Protein AF-A0A376P5Q0-F1 (afdb_monomer_lite)

Structure (mmCIF, N/CA/C/O backbone):
data_AF-A0A376P5Q0-F1
#
_entry.id   AF-A0A376P5Q0-F1
#
loop_
_atom_site.group_PDB
_atom_site.id
_atom_site.type_symbol
_atom_site.label_atom_id
_atom_site.label_alt_id
_atom_site.label_comp_id
_atom_site.label_asym_id
_atom_site.label_entity_id
_atom_site.label_seq_id
_atom_site.pdbx_PDB_ins_code
_atom_site.Cartn_x
_atom_site.Cartn_y
_atom_site.Cartn_z
_atom_site.occupancy
_atom_site.B_iso_or_equiv
_atom_site.auth_seq_id
_atom_site.auth_comp_id
_atom_site.auth_asym_id
_atom_site.auth_atom_id
_atom_site.pdbx_PDB_model_num
ATOM 1 N N . MET A 1 1 ? 7.173 6.753 -36.512 1.00 34.69 1 MET A N 1
ATOM 2 C CA . MET A 1 1 ? 8.205 7.421 -35.690 1.00 34.69 1 MET A CA 1
ATOM 3 C C . MET A 1 1 ? 7.531 7.841 -34.395 1.00 34.69 1 MET A C 1
ATOM 5 O O . MET A 1 1 ? 6.814 8.829 -34.398 1.00 34.69 1 MET A O 1
ATOM 9 N N . VAL A 1 2 ? 7.643 7.032 -33.342 1.00 44.09 2 VAL A N 1
ATOM 10 C CA . VAL A 1 2 ? 7.122 7.380 -32.010 1.00 44.09 2 VAL A CA 1
ATOM 11 C C . VAL A 1 2 ? 8.322 7.852 -31.196 1.00 44.09 2 VAL A C 1
ATOM 13 O O . VAL A 1 2 ? 9.369 7.205 -31.199 1.00 44.09 2 VAL A O 1
ATOM 16 N N . TRP A 1 3 ? 8.213 9.042 -30.620 1.00 37.59 3 TRP A N 1
ATOM 17 C CA . TRP A 1 3 ? 9.294 9.741 -29.933 1.00 37.59 3 TRP A CA 1
ATOM 18 C C . TRP A 1 3 ? 9.699 8.975 -28.657 1.00 37.59 3 TRP A C 1
ATOM 20 O O . TRP A 1 3 ? 8.855 8.716 -27.808 1.00 37.59 3 TRP A O 1
ATOM 30 N N . ARG A 1 4 ? 10.979 8.591 -28.522 1.00 54.56 4 ARG A N 1
ATOM 31 C CA . ARG A 1 4 ? 11.530 7.735 -27.439 1.00 54.56 4 ARG A CA 1
ATOM 32 C C . ARG A 1 4 ? 11.745 8.458 -26.091 1.00 54.56 4 ARG A C 1
ATOM 34 O O . ARG A 1 4 ? 12.689 8.141 -25.376 1.00 54.56 4 ARG A O 1
ATOM 41 N N . GLY A 1 5 ? 10.932 9.458 -25.758 1.00 55.84 5 GLY A N 1
ATOM 42 C CA . GLY A 1 5 ? 11.182 10.331 -24.598 1.00 55.84 5 GLY A CA 1
ATOM 43 C C . GLY A 1 5 ? 10.087 10.360 -23.534 1.00 55.84 5 GLY A C 1
ATOM 44 O O . GLY A 1 5 ? 10.188 11.144 -22.597 1.00 55.84 5 GLY A O 1
ATOM 45 N N . THR A 1 6 ? 9.052 9.523 -23.638 1.00 57.97 6 THR A N 1
ATOM 46 C CA . THR A 1 6 ? 8.038 9.380 -22.581 1.00 57.97 6 THR A CA 1
ATOM 47 C C . THR A 1 6 ? 8.330 8.157 -21.714 1.00 57.97 6 THR A C 1
ATOM 49 O O . THR A 1 6 ? 8.618 7.089 -22.250 1.00 57.97 6 THR A O 1
ATOM 52 N N . CYS A 1 7 ? 8.226 8.287 -20.386 1.00 66.75 7 CYS A N 1
ATOM 53 C CA . CYS A 1 7 ? 8.403 7.198 -19.409 1.00 66.75 7 CYS A CA 1
ATOM 54 C C . CYS A 1 7 ? 7.274 6.140 -19.431 1.00 66.75 7 CYS A C 1
ATOM 56 O O . CYS A 1 7 ? 7.058 5.461 -18.432 1.00 66.75 7 CYS A O 1
ATOM 58 N N . ILE A 1 8 ? 6.523 6.015 -20.526 1.00 75.38 8 ILE A N 1
ATOM 59 C CA . ILE A 1 8 ? 5.395 5.086 -20.679 1.00 75.38 8 ILE A CA 1
ATOM 60 C C . ILE A 1 8 ? 5.895 3.841 -21.417 1.00 75.38 8 ILE A C 1
ATOM 62 O O . ILE A 1 8 ? 6.677 3.970 -22.355 1.00 75.38 8 ILE A O 1
ATOM 66 N N . ILE A 1 9 ? 5.455 2.655 -20.991 1.00 81.19 9 ILE A N 1
ATOM 67 C CA . ILE A 1 9 ? 5.78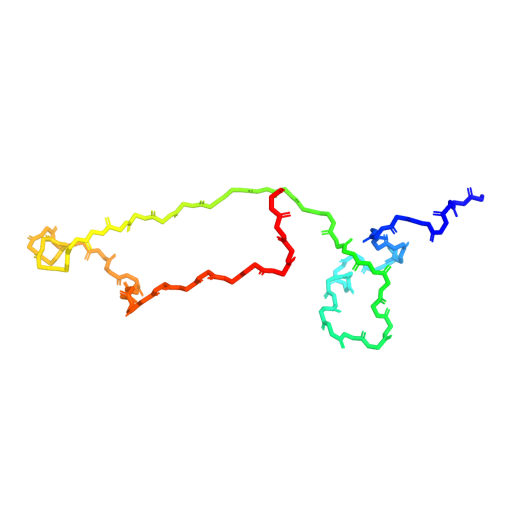4 1.378 -21.643 1.00 81.19 9 ILE A CA 1
ATOM 68 C C . ILE A 1 9 ? 5.418 1.389 -23.137 1.00 81.19 9 ILE A C 1
ATOM 70 O O . ILE A 1 9 ? 4.344 1.855 -23.517 1.00 81.19 9 ILE A O 1
ATOM 74 N N . TYR A 1 10 ? 6.295 0.854 -23.993 1.00 74.81 10 TYR A N 1
ATOM 75 C CA . TYR A 1 10 ? 6.070 0.816 -25.446 1.00 74.81 10 TYR A CA 1
ATOM 76 C C . TYR A 1 10 ? 5.680 -0.575 -25.946 1.00 74.81 10 TYR A C 1
ATOM 78 O O . TYR A 1 10 ? 5.005 -0.700 -26.970 1.00 74.81 10 TYR A O 1
ATOM 86 N N . ARG A 1 11 ? 6.112 -1.626 -25.244 1.00 72.94 11 ARG A N 1
ATOM 87 C CA . ARG A 1 11 ? 5.885 -3.019 -25.634 1.00 72.94 11 ARG A CA 1
ATOM 88 C C . ARG A 1 11 ? 4.488 -3.484 -25.211 1.00 72.94 11 ARG A C 1
ATOM 90 O O . ARG A 1 11 ? 4.298 -4.054 -24.140 1.00 72.94 11 ARG A O 1
ATOM 97 N N . ASN A 1 12 ? 3.499 -3.193 -26.056 1.00 73.06 12 ASN A N 1
ATOM 98 C CA . ASN A 1 12 ? 2.072 -3.408 -25.779 1.00 73.06 12 ASN A CA 1
ATOM 99 C C . ASN A 1 12 ? 1.534 -4.771 -26.269 1.00 73.06 12 ASN A C 1
ATOM 101 O O . ASN A 1 12 ? 0.344 -5.055 -26.175 1.00 73.06 12 ASN A O 1
ATOM 105 N N . ASP A 1 13 ? 2.411 -5.606 -26.814 1.00 79.75 13 ASP A N 1
ATOM 106 C CA . ASP A 1 13 ? 2.131 -6.901 -27.441 1.00 79.75 13 ASP A CA 1
ATOM 107 C C . ASP A 1 13 ? 1.726 -7.993 -26.429 1.00 79.75 13 ASP A C 1
ATOM 109 O O . ASP A 1 13 ? 1.074 -8.968 -26.797 1.00 79.75 13 ASP A O 1
ATOM 113 N N . ASN A 1 14 ? 2.046 -7.810 -25.144 1.00 81.50 14 ASN A N 1
ATOM 114 C CA . ASN A 1 14 ? 1.558 -8.647 -24.046 1.00 81.50 14 ASN A CA 1
ATOM 115 C C . ASN A 1 14 ? 1.180 -7.768 -22.834 1.00 81.50 14 ASN A C 1
ATOM 117 O O . ASN A 1 14 ? 1.994 -7.601 -21.919 1.00 81.50 14 ASN A O 1
ATOM 121 N N . PRO A 1 15 ? -0.037 -7.189 -22.820 1.00 82.19 15 PRO A N 1
ATOM 122 C CA . PRO A 1 15 ? -0.483 -6.262 -21.777 1.00 82.19 15 PRO A CA 1
ATOM 123 C C . PRO A 1 15 ? -0.444 -6.851 -20.361 1.00 82.19 15 PRO A C 1
ATOM 125 O O . PRO A 1 15 ? -0.155 -6.143 -19.400 1.00 82.19 15 PRO A O 1
ATOM 128 N N . GLN A 1 16 ? -0.688 -8.154 -20.212 1.00 83.88 16 GLN A N 1
ATOM 129 C CA . GLN A 1 16 ? -0.679 -8.841 -18.919 1.00 83.88 16 GLN A CA 1
ATOM 130 C C . GLN A 1 16 ? 0.733 -8.924 -18.317 1.00 83.88 16 GLN A C 1
ATOM 132 O O . GLN A 1 16 ? 0.876 -8.965 -17.099 1.00 83.88 16 GLN A O 1
ATOM 137 N N . ALA A 1 17 ? 1.772 -8.902 -19.160 1.00 83.88 17 ALA A N 1
ATOM 138 C CA . ALA A 1 17 ? 3.182 -8.878 -18.761 1.00 83.88 17 ALA A CA 1
ATOM 139 C C . ALA A 1 17 ? 3.814 -7.469 -18.839 1.00 83.88 17 ALA A C 1
ATOM 141 O O . ALA A 1 17 ? 5.042 -7.321 -18.817 1.00 83.88 17 ALA A O 1
ATOM 142 N N . ALA A 1 18 ? 2.997 -6.421 -18.982 1.00 84.31 18 ALA A N 1
ATOM 143 C CA . ALA A 1 18 ? 3.468 -5.042 -19.091 1.00 84.31 18 ALA A CA 1
ATOM 144 C C . ALA A 1 18 ? 3.995 -4.504 -17.746 1.00 84.31 18 ALA A C 1
ATOM 146 O O . ALA A 1 18 ? 5.015 -3.818 -17.706 1.00 84.31 18 ALA A O 1
ATOM 147 N N . SER A 1 19 ? 3.355 -4.863 -16.627 1.00 85.81 19 SER A N 1
ATOM 148 C CA . SER A 1 19 ? 3.832 -4.491 -15.289 1.00 85.81 19 SER A CA 1
ATOM 149 C C . SER A 1 19 ? 4.994 -5.393 -14.870 1.00 85.81 19 SER A C 1
ATOM 151 O O . SER A 1 19 ? 4.788 -6.522 -14.428 1.00 85.81 19 SER A O 1
ATOM 153 N N . ARG A 1 20 ? 6.227 -4.896 -15.030 1.00 85.56 20 ARG A N 1
ATOM 154 C CA . ARG A 1 20 ? 7.472 -5.625 -14.720 1.00 85.56 20 ARG A CA 1
ATOM 155 C C . ARG A 1 20 ? 8.436 -4.831 -13.817 1.00 85.56 20 ARG A C 1
ATOM 157 O O . ARG A 1 20 ? 9.521 -4.440 -14.253 1.00 85.56 20 ARG A O 1
ATOM 164 N N . PRO A 1 21 ? 8.061 -4.529 -12.560 1.00 87.12 21 PRO A N 1
ATOM 165 C CA . PRO A 1 21 ? 8.952 -3.824 -11.641 1.00 87.12 21 PRO A CA 1
ATOM 166 C C . PRO A 1 21 ? 10.300 -4.545 -11.514 1.00 87.12 21 PRO A C 1
ATOM 168 O O . PRO A 1 21 ? 10.332 -5.758 -11.327 1.00 87.12 21 PRO A O 1
ATOM 171 N N . TR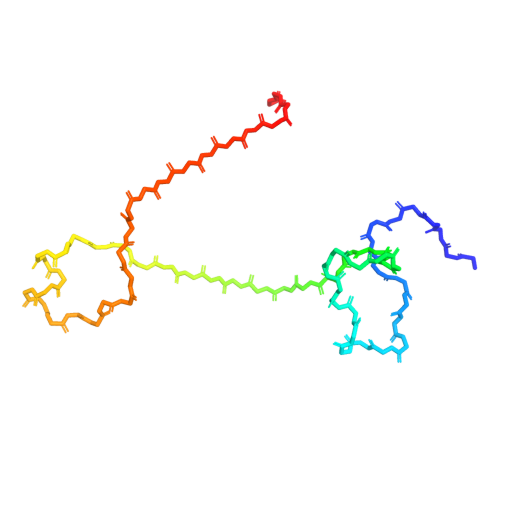P A 1 22 ? 11.401 -3.791 -11.601 1.00 86.06 22 TRP A N 1
ATOM 172 C CA . TRP A 1 22 ? 12.782 -4.277 -11.416 1.00 86.06 22 TRP A CA 1
ATOM 173 C C . TRP A 1 22 ? 13.330 -5.246 -12.473 1.00 86.06 22 TRP A C 1
ATOM 175 O O . TRP A 1 22 ? 14.478 -5.672 -12.354 1.00 86.06 22 TRP A O 1
ATOM 185 N N . ASP A 1 23 ? 12.570 -5.547 -13.526 1.00 88.75 23 ASP A N 1
ATOM 186 C CA . ASP A 1 23 ? 13.062 -6.373 -14.628 1.00 88.75 23 ASP A CA 1
ATOM 187 C C . ASP A 1 23 ? 14.158 -5.648 -15.432 1.00 88.75 23 ASP A C 1
ATOM 189 O O . ASP A 1 23 ? 14.116 -4.425 -15.618 1.00 88.75 23 ASP A O 1
ATOM 193 N N . LYS A 1 24 ? 15.148 -6.403 -15.927 1.00 87.31 24 LYS A N 1
ATOM 194 C CA . LYS A 1 24 ? 16.258 -5.869 -16.733 1.00 87.31 24 LYS A CA 1
ATOM 195 C C . LYS A 1 24 ? 15.769 -5.231 -18.036 1.00 87.31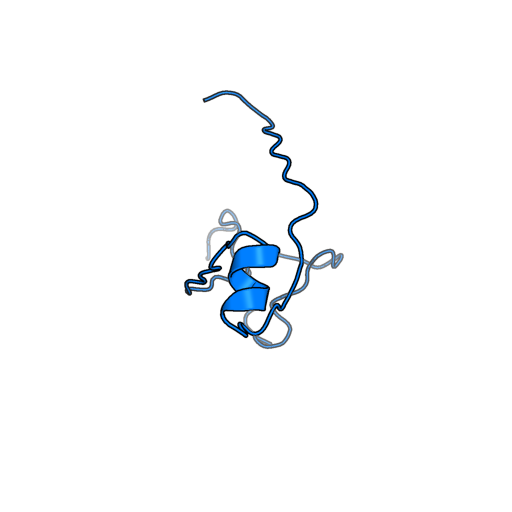 24 LYS A C 1
ATOM 197 O O . LYS A 1 24 ? 16.370 -4.269 -18.507 1.00 87.31 24 LYS A O 1
ATOM 202 N N . GLU A 1 25 ? 14.696 -5.763 -18.606 1.00 85.12 25 GLU A N 1
ATOM 203 C CA . GLU A 1 25 ? 14.057 -5.290 -19.830 1.00 85.12 25 GLU A CA 1
ATOM 204 C C . GLU A 1 25 ? 12.861 -4.365 -19.553 1.00 85.12 25 GLU A C 1
ATOM 206 O O . GLU A 1 25 ? 12.004 -4.195 -20.423 1.00 85.12 25 GLU A O 1
ATOM 211 N N . ARG A 1 26 ? 12.755 -3.768 -18.355 1.00 83.25 26 ARG A N 1
ATOM 212 C CA . ARG A 1 26 ? 11.728 -2.750 -18.083 1.00 83.25 26 ARG A CA 1
ATOM 213 C C . ARG A 1 26 ? 11.922 -1.533 -18.993 1.00 83.25 26 ARG A C 1
ATOM 215 O O . ARG A 1 26 ? 13.021 -0.989 -19.088 1.00 83.25 26 ARG A O 1
ATOM 222 N N . ASP A 1 27 ? 10.847 -1.078 -19.625 1.00 84.44 27 ASP A N 1
ATOM 223 C CA . ASP A 1 27 ? 10.875 -0.036 -20.660 1.00 84.44 27 ASP A CA 1
ATOM 224 C C . ASP A 1 27 ? 9.919 1.139 -20.388 1.00 84.44 27 ASP A C 1
ATOM 226 O O . ASP A 1 27 ? 9.774 2.020 -21.231 1.00 84.44 27 ASP A O 1
ATOM 230 N N . GLY A 1 28 ? 9.301 1.197 -19.206 1.00 84.38 28 GLY A N 1
ATOM 231 C CA . GLY A 1 28 ? 8.474 2.326 -18.784 1.00 84.38 28 GLY A CA 1
ATOM 232 C C . GLY A 1 28 ? 7.479 1.963 -17.688 1.00 84.38 28 GLY A C 1
ATOM 233 O O . GLY A 1 28 ? 7.536 0.882 -17.101 1.00 84.38 28 GLY A O 1
ATOM 234 N N . PHE A 1 29 ? 6.568 2.890 -17.409 1.00 84.00 29 PHE A N 1
ATOM 235 C CA . PHE A 1 29 ? 5.439 2.701 -16.506 1.00 84.00 29 PHE A CA 1
ATOM 236 C C . PHE A 1 29 ? 4.177 2.333 -17.284 1.00 84.00 29 PHE A C 1
ATOM 238 O O . PHE A 1 29 ? 3.944 2.827 -18.390 1.00 84.00 29 PHE A O 1
ATOM 245 N N . VAL A 1 30 ? 3.346 1.488 -16.674 1.00 87.88 30 VAL A N 1
ATOM 246 C CA . VAL A 1 30 ? 1.988 1.205 -17.144 1.00 87.88 30 VAL A CA 1
ATOM 247 C C . VAL A 1 30 ? 1.070 2.303 -16.615 1.00 87.88 30 VAL A C 1
ATOM 249 O O . VAL A 1 30 ? 1.048 2.557 -15.411 1.00 87.88 30 VAL A O 1
ATOM 252 N N . LEU A 1 31 ? 0.321 2.956 -17.503 1.00 85.19 31 LEU A N 1
ATOM 253 C CA . LEU A 1 31 ? -0.699 3.919 -17.097 1.00 85.19 31 LEU A CA 1
ATOM 254 C C . LEU A 1 31 ? -1.901 3.179 -16.510 1.00 85.19 31 LEU A C 1
ATOM 256 O O . LEU A 1 31 ? -2.416 2.237 -17.110 1.00 85.19 31 LEU A O 1
ATOM 260 N N . GLY A 1 32 ? -2.351 3.637 -15.351 1.00 84.19 32 GLY A N 1
ATOM 261 C CA . GLY A 1 32 ? -3.549 3.150 -14.689 1.00 84.19 32 GLY A CA 1
ATOM 262 C C . GLY A 1 32 ? -4.305 4.314 -14.070 1.00 84.19 32 GLY A C 1
ATOM 263 O O . GLY A 1 32 ? -3.718 5.353 -13.773 1.00 84.19 32 GLY A O 1
ATOM 264 N N . ASP A 1 33 ? -5.602 4.116 -13.887 1.00 92.19 33 ASP A N 1
ATOM 265 C CA . ASP A 1 33 ? -6.484 5.035 -13.177 1.00 92.19 33 ASP A CA 1
ATOM 266 C C . ASP A 1 33 ? -7.183 4.277 -12.040 1.00 92.19 33 ASP A C 1
ATOM 268 O O . ASP A 1 33 ? -7.378 3.059 -12.119 1.00 92.19 33 ASP A O 1
ATOM 272 N N . GLY A 1 34 ? -7.524 4.983 -10.967 1.00 91.19 34 GLY A N 1
ATOM 273 C CA . GLY A 1 34 ? -8.154 4.413 -9.783 1.00 91.19 34 GLY A CA 1
ATOM 274 C C . GLY A 1 34 ? -7.948 5.249 -8.521 1.00 91.19 34 GLY A C 1
ATOM 275 O O . GLY A 1 34 ? -7.020 6.048 -8.415 1.00 91.19 34 GLY A O 1
ATOM 276 N N . ALA A 1 35 ? -8.813 5.025 -7.531 1.00 93.38 35 ALA A N 1
ATOM 277 C CA . ALA A 1 35 ? -8.733 5.648 -6.214 1.00 93.38 35 ALA A CA 1
ATOM 278 C C . ALA A 1 35 ? -8.886 4.599 -5.104 1.00 93.38 35 ALA A C 1
ATOM 280 O O . ALA A 1 35 ? -9.558 3.582 -5.279 1.00 93.38 35 ALA A O 1
ATOM 281 N N . GLY A 1 36 ? -8.280 4.865 -3.947 1.00 93.31 36 GLY A N 1
ATOM 282 C CA . GLY A 1 36 ? -8.391 4.040 -2.745 1.00 93.31 36 GLY A CA 1
ATOM 283 C C . GLY A 1 36 ? -8.560 4.907 -1.499 1.00 93.31 36 GLY A C 1
ATOM 284 O O . GLY A 1 36 ? -8.076 6.036 -1.458 1.00 93.31 36 GLY A O 1
ATOM 285 N N . MET A 1 37 ? -9.251 4.383 -0.485 1.00 93.94 37 MET A N 1
ATOM 286 C CA . MET A 1 37 ? -9.471 5.065 0.792 1.00 93.94 37 MET A CA 1
ATOM 287 C C . MET A 1 37 ? -9.253 4.100 1.955 1.00 93.94 37 MET A C 1
ATOM 289 O O . MET A 1 37 ? -9.664 2.942 1.899 1.00 93.94 37 MET A O 1
ATOM 293 N N . LEU A 1 38 ? -8.640 4.606 3.023 1.00 92.38 38 LEU A N 1
ATOM 294 C CA . LEU A 1 38 ? -8.501 3.925 4.305 1.00 92.38 38 LEU A CA 1
ATOM 295 C C . LEU A 1 38 ? -9.159 4.784 5.385 1.00 92.38 38 LEU A C 1
ATOM 297 O O . LEU A 1 38 ? -9.008 6.004 5.383 1.00 92.38 38 LEU A O 1
ATOM 301 N N . VAL A 1 39 ? -9.879 4.145 6.305 1.00 91.94 39 VAL A N 1
ATOM 302 C CA . VAL A 1 39 ? -10.440 4.804 7.489 1.00 91.94 39 VAL A CA 1
ATOM 303 C C . VAL A 1 39 ? -9.567 4.438 8.676 1.00 91.94 39 VAL A C 1
ATOM 305 O O . VAL A 1 39 ? -9.418 3.259 8.992 1.00 91.94 39 VAL A O 1
ATOM 308 N N . LEU A 1 40 ? -8.983 5.453 9.308 1.00 92.62 40 LEU A N 1
ATOM 309 C CA . LEU A 1 40 ? -8.180 5.299 10.514 1.00 92.62 40 LEU A CA 1
ATOM 310 C C . LEU A 1 40 ? -9.029 5.657 11.730 1.00 92.62 40 LEU A C 1
ATOM 312 O O . LEU A 1 40 ? -9.732 6.667 11.739 1.00 92.62 40 LEU A O 1
ATOM 316 N N . GLU A 1 41 ? -8.963 4.814 12.749 1.00 91.62 41 GLU A N 1
ATOM 317 C CA . GLU A 1 41 ? -9.747 4.926 13.974 1.00 91.62 41 GLU A CA 1
ATOM 318 C C . GLU A 1 41 ? -8.880 4.487 15.156 1.00 91.62 41 GLU A C 1
ATOM 320 O O . GLU A 1 41 ? -7.959 3.684 15.000 1.00 91.62 41 GLU A O 1
ATOM 325 N N . GLU A 1 42 ? -9.169 5.020 16.340 1.00 92.38 42 GLU A N 1
ATOM 326 C CA . GLU A 1 42 ? -8.515 4.590 17.575 1.00 92.38 42 GLU A CA 1
ATOM 327 C C . GLU A 1 42 ? -8.921 3.145 17.920 1.00 92.38 42 GLU A C 1
ATOM 329 O O . GLU A 1 42 ? -10.075 2.745 17.741 1.00 92.38 42 GLU A O 1
ATOM 334 N N . TYR A 1 43 ? -7.959 2.349 18.390 1.00 89.94 43 TYR A N 1
ATOM 335 C CA . TYR A 1 43 ? -8.101 0.902 18.542 1.00 89.94 43 TYR A CA 1
ATOM 336 C C . TYR A 1 43 ? -9.207 0.500 19.525 1.00 89.94 43 TYR A C 1
ATOM 338 O O . TYR A 1 43 ? -10.043 -0.352 19.209 1.00 89.94 43 TYR A O 1
ATOM 346 N N . GLU A 1 44 ? -9.261 1.114 20.706 1.00 91.50 44 GLU A N 1
ATOM 347 C CA . GLU A 1 44 ? -10.274 0.774 21.702 1.00 91.50 44 GLU A CA 1
ATOM 348 C C . GLU A 1 44 ? -11.671 1.244 21.283 1.00 91.50 44 GLU A C 1
ATOM 350 O O . GLU A 1 44 ? -12.660 0.554 21.547 1.00 91.50 44 GLU A O 1
ATOM 355 N N . HIS A 1 45 ? -11.780 2.367 20.576 1.00 93.62 45 HIS A N 1
ATOM 356 C CA . HIS A 1 45 ? -13.025 2.827 19.968 1.00 93.62 45 HIS A CA 1
ATOM 357 C C . HIS A 1 45 ? -13.524 1.848 18.893 1.00 93.62 45 HIS A C 1
ATOM 359 O O . HIS A 1 45 ? -14.679 1.410 18.945 1.00 93.62 45 HIS A O 1
ATOM 365 N N . ALA A 1 46 ? -12.641 1.416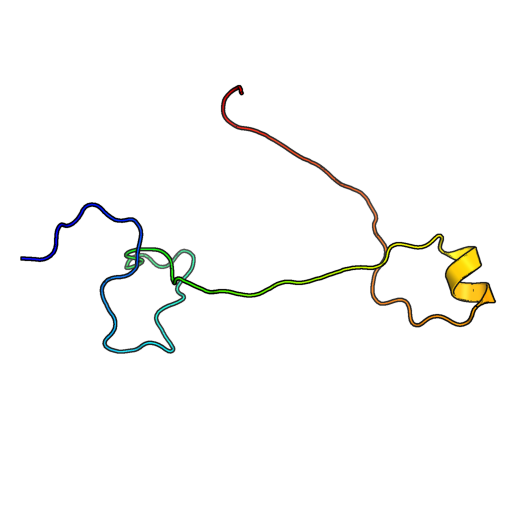 17.988 1.00 91.25 46 ALA A N 1
ATOM 366 C CA . ALA A 1 46 ? -12.958 0.437 16.952 1.00 91.25 46 ALA A CA 1
ATOM 367 C C . ALA A 1 46 ? -13.421 -0.902 17.553 1.00 91.25 46 ALA A C 1
ATOM 369 O O . ALA A 1 46 ? -14.415 -1.479 17.102 1.00 91.25 46 ALA A O 1
ATOM 370 N N . LYS A 1 47 ? -12.763 -1.370 18.625 1.00 90.62 47 LYS A N 1
ATOM 371 C CA . LYS A 1 47 ? -13.153 -2.591 19.352 1.00 90.62 47 LYS A CA 1
ATOM 372 C C . LYS A 1 47 ? -14.504 -2.471 20.034 1.00 90.62 47 LYS A C 1
ATOM 374 O O . LYS A 1 47 ? -15.322 -3.377 19.896 1.00 90.62 47 LYS A O 1
ATOM 379 N N . LYS A 1 48 ? -14.765 -1.366 20.741 1.00 93.81 48 LYS A N 1
ATOM 380 C CA . LYS A 1 48 ? -16.060 -1.122 21.406 1.00 93.81 48 LYS A CA 1
ATOM 381 C C . LYS A 1 48 ? -17.217 -1.125 20.411 1.00 93.81 48 LYS A C 1
ATOM 383 O O . LYS A 1 48 ? -18.297 -1.610 20.728 1.00 93.81 48 LYS A O 1
ATOM 388 N N . ARG A 1 49 ? -16.975 -0.618 19.201 1.00 94.31 49 ARG A N 1
ATOM 389 C CA . ARG A 1 49 ? -17.940 -0.602 18.097 1.00 94.31 49 ARG A CA 1
ATOM 390 C C . ARG A 1 49 ? -18.043 -1.942 17.352 1.00 94.31 49 ARG A C 1
ATOM 392 O O . ARG A 1 49 ? -18.936 -2.096 16.523 1.00 94.31 49 ARG A O 1
ATOM 399 N N . GLY A 1 50 ? -17.153 -2.902 17.618 1.00 91.62 50 GLY A N 1
ATOM 400 C CA . GLY A 1 50 ? -17.102 -4.191 16.920 1.00 91.62 50 GLY A CA 1
ATOM 401 C C . GLY A 1 50 ? -16.658 -4.078 15.458 1.00 91.62 50 GLY A C 1
ATOM 402 O O . GLY A 1 50 ? -17.077 -4.877 14.620 1.00 91.62 50 GLY A O 1
ATOM 403 N N . ALA A 1 51 ? -15.855 -3.065 15.121 1.00 92.38 51 ALA A N 1
ATOM 404 C CA . ALA A 1 51 ? -15.377 -2.857 13.762 1.00 92.38 51 ALA A CA 1
ATOM 405 C C . ALA A 1 51 ? -14.395 -3.961 13.337 1.00 92.38 51 ALA A C 1
ATOM 407 O O . ALA A 1 51 ? -13.590 -4.448 14.131 1.00 92.38 51 ALA A O 1
ATOM 408 N N . LYS A 1 52 ? -14.423 -4.332 12.052 1.00 92.50 52 LYS A N 1
ATOM 409 C CA . LYS A 1 52 ? -13.425 -5.240 11.482 1.00 92.50 52 LYS A CA 1
ATOM 410 C C . LYS A 1 52 ? -12.113 -4.486 11.271 1.00 92.50 52 LYS A C 1
ATOM 412 O O . LYS A 1 52 ? -12.011 -3.655 10.372 1.00 92.50 52 LYS A O 1
ATOM 417 N N . ILE A 1 53 ? -11.120 -4.808 12.090 1.00 94.06 53 ILE A N 1
ATOM 418 C CA . ILE A 1 53 ? -9.780 -4.224 12.028 1.00 94.06 53 ILE A CA 1
ATOM 419 C C . ILE A 1 53 ? -8.947 -5.032 11.026 1.00 94.06 53 ILE A C 1
ATOM 421 O O . ILE A 1 53 ? -8.833 -6.249 11.155 1.00 94.06 53 ILE A O 1
ATOM 425 N N . TYR A 1 54 ? -8.401 -4.365 10.006 1.00 93.56 54 TYR A N 1
ATOM 426 C CA . TYR A 1 54 ? -7.590 -5.007 8.961 1.00 93.56 54 TYR A CA 1
ATOM 427 C C . TYR A 1 54 ? -6.092 -4.958 9.252 1.00 93.56 54 TYR A C 1
ATOM 429 O O . TYR A 1 54 ? -5.374 -5.901 8.935 1.00 93.56 54 TYR A O 1
ATOM 437 N N . ALA A 1 55 ? -5.628 -3.849 9.821 1.00 93.19 55 ALA A N 1
ATOM 438 C CA . ALA A 1 55 ? -4.231 -3.612 10.137 1.00 93.19 55 ALA A CA 1
ATOM 439 C C . ALA A 1 55 ? -4.122 -2.545 11.230 1.00 93.19 55 ALA A C 1
ATOM 441 O O . ALA A 1 55 ? -5.064 -1.785 11.465 1.00 93.19 55 ALA A O 1
ATOM 442 N N . GLU A 1 56 ? -2.953 -2.482 11.853 1.00 92.44 56 GLU A N 1
ATOM 443 C CA . GLU A 1 56 ? -2.568 -1.444 12.803 1.00 92.44 56 GLU A CA 1
ATOM 444 C C . GLU A 1 56 ? -1.531 -0.521 12.152 1.00 92.44 56 GLU A C 1
ATOM 446 O O . GLU A 1 56 ? -0.574 -0.988 11.528 1.00 92.44 56 GLU A O 1
ATOM 451 N N . LEU A 1 57 ? -1.716 0.795 12.286 1.00 91.88 57 LEU A N 1
ATOM 452 C CA . LEU A 1 57 ? -0.754 1.779 11.798 1.00 91.88 57 LEU A CA 1
ATOM 453 C C . LEU A 1 57 ? 0.326 2.011 12.861 1.00 91.88 57 LEU A C 1
ATOM 455 O O . LEU A 1 57 ? 0.146 2.814 13.771 1.00 91.88 57 LEU A O 1
ATOM 459 N N . VAL A 1 58 ? 1.458 1.320 12.721 1.00 92.50 58 VAL A N 1
ATOM 460 C CA . VAL A 1 58 ? 2.577 1.381 13.683 1.00 92.50 58 VAL A CA 1
ATOM 461 C C . VAL A 1 58 ? 3.461 2.627 13.539 1.00 92.50 58 VAL A C 1
ATOM 463 O O . VAL A 1 58 ? 4.224 2.955 14.443 1.00 92.50 58 VAL A O 1
ATOM 466 N N . GLY A 1 59 ? 3.379 3.332 12.407 1.00 90.94 59 GLY A N 1
ATOM 467 C CA . GLY A 1 59 ? 4.155 4.542 12.143 1.00 90.94 59 GLY A CA 1
ATOM 468 C C . GLY A 1 59 ? 4.043 5.022 10.695 1.00 90.94 59 GLY A C 1
ATOM 469 O O . GLY A 1 59 ? 3.582 4.291 9.819 1.00 90.94 59 GLY A O 1
ATOM 470 N N . PHE A 1 60 ? 4.474 6.258 10.447 1.00 91.94 60 PHE A N 1
ATOM 471 C CA . PHE A 1 60 ? 4.536 6.881 9.122 1.00 91.94 60 PHE A CA 1
ATOM 472 C C . PHE A 1 60 ? 5.866 7.624 8.963 1.00 91.94 60 PHE A C 1
ATOM 474 O O . PHE A 1 60 ? 6.362 8.225 9.915 1.00 91.94 60 PHE A O 1
ATOM 481 N N . GLY A 1 61 ? 6.430 7.597 7.755 1.00 90.50 61 GLY A N 1
ATOM 482 C CA . GLY A 1 61 ? 7.626 8.349 7.394 1.00 90.50 61 GLY A CA 1
ATOM 483 C C . GLY A 1 61 ? 7.504 8.903 5.980 1.00 90.50 61 GLY A C 1
ATOM 484 O O . GLY A 1 61 ? 7.008 8.223 5.084 1.00 90.50 61 GLY A O 1
ATOM 485 N N . MET A 1 62 ? 7.971 10.133 5.788 1.00 90.31 62 MET A N 1
ATOM 486 C CA . MET A 1 62 ? 8.055 10.788 4.486 1.00 90.31 62 MET A CA 1
ATOM 487 C C . MET A 1 62 ? 9.475 11.307 4.293 1.00 90.31 62 MET A C 1
ATOM 489 O O . MET A 1 62 ? 10.039 11.928 5.192 1.00 90.31 62 MET A O 1
ATOM 493 N N . SER A 1 63 ? 10.047 11.038 3.126 1.00 86.25 63 SER A N 1
ATOM 494 C CA . SER A 1 63 ? 11.362 11.521 2.715 1.00 86.25 63 SER A CA 1
ATOM 495 C C . SER A 1 63 ? 11.228 12.135 1.324 1.00 86.25 63 SER A C 1
ATOM 497 O O . SER A 1 63 ? 10.498 11.597 0.490 1.00 86.25 63 SER A O 1
ATOM 499 N N . SER A 1 64 ? 11.894 13.268 1.103 1.00 84.94 64 SER A N 1
ATOM 500 C CA . SER A 1 64 ? 11.880 14.000 -0.164 1.00 84.94 64 SER A CA 1
ATOM 501 C C . SER A 1 64 ? 13.312 14.188 -0.653 1.00 84.94 64 SER A C 1
ATOM 503 O O . SER A 1 64 ? 14.142 14.722 0.082 1.00 84.94 64 SER A O 1
ATOM 505 N N . ASP A 1 65 ? 13.580 13.798 -1.898 1.00 71.12 65 ASP A N 1
ATOM 506 C CA . ASP A 1 65 ? 14.805 14.134 -2.627 1.00 71.12 65 ASP A CA 1
ATOM 507 C C . ASP A 1 65 ? 14.502 15.334 -3.545 1.00 71.12 65 ASP A C 1
ATOM 509 O O . ASP A 1 65 ? 13.861 15.175 -4.582 1.00 71.12 65 ASP A O 1
ATOM 513 N N . ALA A 1 66 ? 14.974 16.521 -3.135 1.00 40.25 66 ALA A N 1
ATOM 514 C CA . ALA A 1 66 ? 14.801 17.866 -3.721 1.00 40.25 66 ALA A CA 1
ATOM 515 C C . ALA A 1 66 ? 13.635 18.733 -3.177 1.00 40.25 66 ALA A C 1
ATOM 517 O O . ALA A 1 66 ? 12.526 18.268 -2.921 1.00 40.25 66 ALA A O 1
ATOM 518 N N . ILE A 1 67 ? 13.966 20.016 -2.952 1.00 52.16 67 ILE A N 1
ATOM 519 C CA . ILE A 1 67 ? 13.150 21.081 -2.342 1.00 52.16 67 ILE A CA 1
ATOM 520 C C . ILE A 1 67 ? 12.042 21.571 -3.290 1.00 52.16 67 ILE A C 1
ATOM 522 O O . ILE A 1 67 ? 12.199 21.519 -4.508 1.00 52.16 67 ILE A O 1
ATOM 526 N N . ILE A 1 68 ? 10.958 22.036 -2.659 1.00 53.12 68 I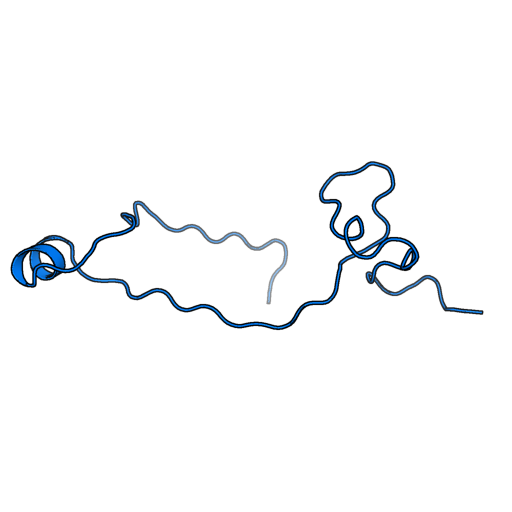LE A N 1
ATOM 527 C CA . ILE A 1 68 ? 9.754 22.695 -3.201 1.00 53.12 68 ILE A CA 1
ATOM 528 C C . ILE A 1 68 ? 10.061 23.734 -4.286 1.00 53.12 68 ILE A C 1
ATOM 530 O O . ILE A 1 68 ? 10.996 24.540 -4.071 1.00 53.12 68 ILE A O 1
#

Sequence (68 aa):
MVWRGTCIIYRNDNPQAASRPWDKERDGFVLGDGAGMLVLEEYEHAKKRGAKIYAELVGFGMSSDAII

Secondary structure (DSSP, 8-state):
---TTSSB----S-GGG---TT-TT---BPP-----------HHHHHHTT--------------SS--

InterPro domains:
  IPR000794 Beta-ketoacyl synthase [PTHR11712] (11-66)
  IPR014030 Beta-ketoacyl synthase-like, N-terminal domain [PF00109] (11-46)
  IPR016039 Thiolase-like [G3DSA:3.40.47.10] (4-67)
  IPR016039 Thiolase-like [SSF53901] (14-66)

Organism: Escherichia coli (NCBI:txid562)

pLDDT: mean 82.05, std 14.95, range [34.69, 94.31]

Foldseek 3Di:
DDDLPDQEQDPCVDVVPLPDPPDPPNRHDHDDDDDDDDDDDDDVVCVVVVHDDDDDCPDDDDDDDDDD

Radius of gyration: 20.18 Å; chains: 1; bounding box: 34×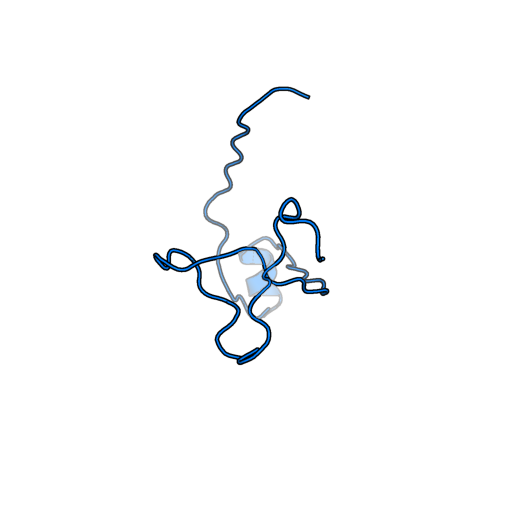32×57 Å